Protein AF-A0A075WDD3-F1 (afdb_monomer)

Mean predicted aligned error: 6.05 Å

pLDDT: mean 81.34, std 14.42, range [33.12, 97.12]

Foldseek 3Di:
DDDADAQDCVDVLSVVLLVVLVVCVDPVNLVVCVVVVNPPSVVVSLVVNLVSVCVSVVHDSVVSVVSCVPPRVVCSNPDPPVPD

Organism: NCBI:txid1344584

Sequence (84 aa):
MRLPVIADLRVQKFKTLKKAVKKLEKDGIKEALARNGIKPVDKAVIMLKILLVSLFFRLELSYFVEELKRDKLENFLIYPEFLI

Solvent-accessible surface area (backbone atoms only — not comparable to full-atom values): 5123 Å² total; per-residue (Å²): 135,82,82,82,84,81,87,50,73,90,41,67,72,46,46,52,50,53,56,55,50,55,54,53,72,36,63,71,49,44,49,51,37,47,76,72,67,43,73,63,42,70,58,52,42,52,52,50,43,53,51,54,51,21,59,74,72,70,44,58,62,70,60,43,58,58,48,41,76,37,74,77,43,36,54,69,76,72,52,91,67,87,73,124

Structure (mmCIF, N/CA/C/O backbone):
data_AF-A0A075WDD3-F1
#
_entry.id   AF-A0A075WDD3-F1
#
loop_
_atom_site.group_PDB
_atom_site.id
_atom_site.type_symbol
_atom_site.label_atom_id
_atom_site.label_alt_id
_atom_site.label_comp_id
_atom_site.label_asym_id
_atom_site.label_entity_id
_atom_site.label_seq_id
_atom_site.pdbx_PDB_ins_code
_atom_site.Cartn_x
_atom_site.Cartn_y
_atom_site.Cartn_z
_atom_site.occupancy
_atom_site.B_iso_or_equiv
_atom_site.auth_seq_id
_atom_site.auth_comp_id
_atom_site.auth_asym_id
_atom_site.auth_atom_id
_atom_site.pdbx_PDB_model_num
ATOM 1 N N . MET A 1 1 ? 5.354 -12.200 -22.700 1.00 61.09 1 MET A N 1
ATOM 2 C CA . MET A 1 1 ? 5.828 -11.991 -21.313 1.00 61.09 1 MET A CA 1
ATOM 3 C C . MET A 1 1 ? 5.739 -10.507 -20.998 1.00 61.09 1 MET A C 1
ATOM 5 O O . MET A 1 1 ? 6.220 -9.718 -21.802 1.00 61.09 1 MET A O 1
ATOM 9 N N . ARG A 1 2 ? 5.082 -10.118 -19.898 1.00 69.44 2 ARG A N 1
ATOM 10 C CA . ARG A 1 2 ? 5.079 -8.723 -19.426 1.00 69.44 2 ARG A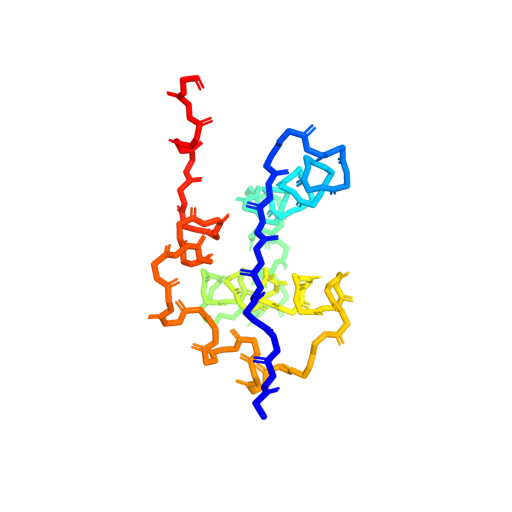 CA 1
ATOM 11 C C . ARG A 1 2 ? 6.355 -8.478 -18.611 1.00 69.44 2 ARG A C 1
ATOM 13 O O . ARG A 1 2 ? 6.831 -9.389 -17.935 1.00 69.44 2 ARG A O 1
ATOM 20 N N . LEU A 1 3 ? 6.946 -7.292 -18.751 1.00 74.50 3 LEU A N 1
ATOM 21 C CA . LEU A 1 3 ? 8.178 -6.934 -18.044 1.00 74.50 3 LEU A CA 1
ATOM 22 C C . LEU A 1 3 ? 7.892 -6.780 -16.541 1.00 74.50 3 LEU A C 1
ATOM 24 O O . LEU A 1 3 ? 6.883 -6.159 -16.190 1.00 74.50 3 LEU A O 1
ATOM 28 N N . PRO A 1 4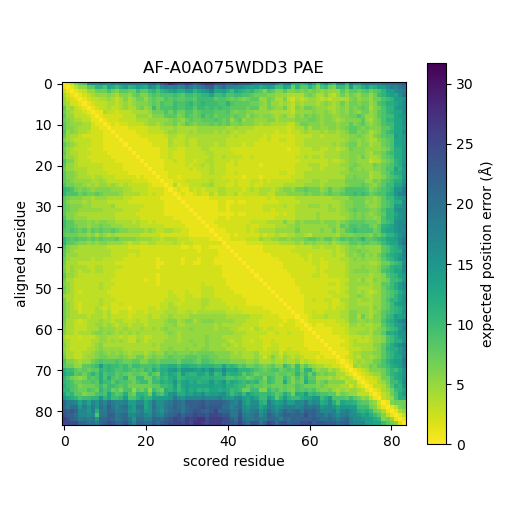 ? 8.763 -7.311 -15.663 1.00 76.25 4 PRO A N 1
ATOM 29 C CA . PRO A 1 4 ? 8.556 -7.227 -14.225 1.00 76.25 4 PRO A CA 1
ATOM 30 C C . PRO A 1 4 ? 8.614 -5.776 -13.751 1.00 76.25 4 PRO A C 1
ATOM 32 O O . PRO A 1 4 ? 9.398 -4.964 -14.256 1.00 76.25 4 PRO A O 1
ATOM 35 N N . VAL A 1 5 ? 7.809 -5.456 -12.744 1.00 77.75 5 VAL A N 1
ATOM 36 C CA . VAL A 1 5 ? 7.804 -4.123 -12.138 1.00 77.75 5 VAL A CA 1
ATOM 37 C C . VAL A 1 5 ? 8.986 -3.998 -11.185 1.00 77.75 5 VAL A C 1
ATOM 39 O O . VAL A 1 5 ? 9.123 -4.763 -10.232 1.00 77.75 5 VAL A O 1
ATOM 42 N N . ILE A 1 6 ? 9.844 -3.005 -11.422 1.00 75.44 6 ILE A N 1
ATOM 43 C CA . ILE A 1 6 ? 10.996 -2.712 -10.565 1.00 75.44 6 ILE A CA 1
ATOM 44 C C . ILE A 1 6 ? 10.810 -1.319 -9.962 1.00 75.44 6 ILE A C 1
ATOM 46 O O . ILE A 1 6 ? 10.793 -0.317 -10.678 1.00 75.44 6 ILE A O 1
ATOM 50 N N . ALA A 1 7 ? 10.671 -1.259 -8.637 1.00 74.12 7 ALA A N 1
ATOM 51 C CA . ALA A 1 7 ? 10.650 -0.011 -7.884 1.00 74.12 7 ALA A CA 1
ATOM 52 C C . ALA A 1 7 ? 12.058 0.315 -7.363 1.00 74.12 7 ALA A C 1
ATOM 54 O O . ALA A 1 7 ? 12.713 -0.536 -6.767 1.00 74.12 7 ALA A O 1
ATOM 55 N N . ASP A 1 8 ? 12.514 1.555 -7.561 1.00 78.31 8 ASP A N 1
ATOM 56 C CA . ASP A 1 8 ? 13.836 2.012 -7.118 1.00 78.31 8 ASP A CA 1
ATOM 57 C C . ASP A 1 8 ? 13.744 3.339 -6.353 1.00 78.31 8 ASP A C 1
ATOM 59 O O . ASP A 1 8 ? 13.581 4.414 -6.926 1.00 78.31 8 ASP A O 1
ATOM 63 N N . LEU A 1 9 ? 13.898 3.301 -5.032 1.00 73.88 9 LEU A N 1
ATOM 64 C CA . LEU A 1 9 ? 13.802 4.506 -4.205 1.00 73.88 9 LEU A CA 1
ATOM 65 C C . LEU A 1 9 ? 14.896 5.546 -4.483 1.00 73.88 9 LEU A C 1
ATOM 67 O O . LEU A 1 9 ? 14.765 6.672 -4.009 1.00 73.88 9 LEU A O 1
ATOM 71 N N . ARG A 1 10 ? 15.936 5.237 -5.266 1.00 81.69 10 ARG A N 1
ATOM 72 C CA . ARG A 1 10 ? 16.905 6.235 -5.750 1.00 81.69 10 ARG A CA 1
ATOM 73 C C . ARG A 1 10 ? 16.267 7.188 -6.762 1.00 81.69 10 ARG A C 1
ATOM 75 O O . ARG A 1 10 ? 16.651 8.354 -6.826 1.00 81.69 10 ARG A O 1
ATOM 82 N N . VAL A 1 11 ? 15.230 6.746 -7.475 1.00 84.25 11 VAL A N 1
ATOM 83 C CA . VAL A 1 11 ? 14.494 7.559 -8.448 1.00 84.25 11 VAL A CA 1
ATOM 84 C C . VAL A 1 11 ? 13.435 8.411 -7.745 1.00 84.25 11 VAL A C 1
ATOM 86 O O . VAL A 1 11 ? 12.588 7.925 -6.990 1.00 84.25 11 VAL A O 1
ATOM 89 N N . GLN A 1 12 ? 13.428 9.711 -8.045 1.00 85.75 12 GLN A N 1
ATOM 90 C CA . GLN A 1 12 ? 12.551 10.695 -7.402 1.00 85.75 12 GLN A CA 1
ATOM 91 C C . GLN A 1 12 ? 11.056 10.356 -7.526 1.00 85.75 12 GLN A C 1
ATOM 93 O O . GLN A 1 12 ? 10.305 10.511 -6.563 1.00 85.75 12 GLN A O 1
ATOM 98 N N . LYS A 1 13 ? 10.629 9.831 -8.682 1.00 86.88 13 LYS A N 1
ATOM 99 C CA . LYS A 1 13 ? 9.239 9.423 -8.937 1.00 86.88 13 LYS A CA 1
ATOM 100 C C . LYS A 1 13 ? 8.753 8.407 -7.888 1.00 86.88 13 LYS A C 1
ATOM 102 O O . LYS A 1 13 ? 7.661 8.560 -7.340 1.00 86.88 13 LYS A O 1
ATOM 107 N N . PHE A 1 14 ? 9.580 7.411 -7.557 1.00 85.38 14 PHE A N 1
ATOM 108 C CA . PHE A 1 14 ? 9.252 6.377 -6.569 1.00 85.38 14 PHE A CA 1
ATOM 109 C C . PHE A 1 14 ? 9.297 6.909 -5.130 1.00 85.38 14 PHE A C 1
ATOM 111 O O . PHE A 1 14 ? 8.459 6.520 -4.314 1.00 85.38 14 PHE A O 1
ATOM 118 N N . LYS A 1 15 ? 10.174 7.880 -4.828 1.00 86.75 15 LYS A N 1
ATOM 119 C CA . LYS A 1 15 ? 10.134 8.611 -3.545 1.00 86.75 15 LYS A CA 1
ATOM 120 C C . LYS A 1 15 ? 8.801 9.342 -3.353 1.00 86.75 15 LYS A C 1
ATOM 122 O O . LYS A 1 15 ? 8.230 9.299 -2.263 1.00 86.75 15 LYS A O 1
ATOM 127 N N . THR A 1 16 ? 8.290 9.997 -4.396 1.00 89.56 16 THR A N 1
ATOM 128 C CA . THR A 1 16 ? 6.991 10.689 -4.352 1.00 89.56 16 THR A CA 1
ATOM 129 C C . THR A 1 16 ? 5.843 9.708 -4.142 1.00 89.56 16 THR A C 1
ATOM 131 O O . THR A 1 16 ? 4.995 9.943 -3.280 1.00 89.56 16 THR A O 1
ATOM 134 N N . LEU A 1 17 ? 5.850 8.578 -4.856 1.00 88.44 17 LEU A N 1
ATOM 135 C CA . LEU A 1 17 ? 4.851 7.524 -4.678 1.00 88.44 17 LEU A CA 1
ATOM 136 C C . LEU A 1 17 ? 4.836 6.992 -3.237 1.00 88.44 17 LEU A C 1
ATOM 138 O O . LEU A 1 17 ? 3.771 6.936 -2.629 1.00 88.44 17 LEU A O 1
ATOM 142 N N . LYS A 1 18 ? 6.007 6.704 -2.651 1.00 86.12 18 LYS A N 1
ATOM 143 C CA . LYS A 1 18 ? 6.125 6.272 -1.246 1.00 86.12 18 LYS A CA 1
ATOM 144 C C . LYS A 1 18 ? 5.477 7.278 -0.289 1.00 86.12 18 LYS A C 1
ATOM 146 O O . LYS A 1 18 ? 4.726 6.888 0.602 1.00 86.12 18 LYS A O 1
ATOM 151 N N . LYS A 1 19 ? 5.724 8.580 -0.481 1.00 88.44 19 LYS A N 1
ATOM 152 C CA . LYS A 1 19 ? 5.107 9.637 0.341 1.00 88.44 19 LYS A CA 1
ATOM 153 C C . LYS A 1 19 ? 3.584 9.672 0.193 1.00 88.44 19 LYS A C 1
ATOM 155 O O . LYS A 1 19 ? 2.893 9.877 1.187 1.00 88.44 19 LYS A O 1
ATOM 160 N N . ALA A 1 20 ? 3.062 9.481 -1.019 1.00 89.00 20 ALA A N 1
ATOM 161 C CA . ALA A 1 20 ? 1.621 9.459 -1.272 1.00 89.00 20 ALA A CA 1
ATOM 162 C C . ALA A 1 20 ? 0.946 8.240 -0.623 1.00 89.00 20 ALA A C 1
ATOM 164 O O . ALA A 1 20 ? -0.042 8.396 0.087 1.00 89.00 20 ALA A O 1
ATOM 165 N N . VAL A 1 21 ? 1.533 7.052 -0.784 1.00 89.44 21 VAL A N 1
ATOM 166 C CA . VAL A 1 21 ? 1.052 5.795 -0.188 1.00 89.44 21 VAL A CA 1
ATOM 167 C C . VAL A 1 21 ? 1.044 5.877 1.343 1.00 89.44 21 VAL A C 1
ATOM 169 O O . VAL A 1 21 ? 0.039 5.531 1.958 1.00 89.44 21 VAL A O 1
ATOM 172 N N . LYS A 1 22 ? 2.102 6.419 1.967 1.00 87.56 22 LYS A N 1
ATOM 173 C CA . LYS A 1 22 ? 2.156 6.622 3.429 1.00 87.56 22 LYS A CA 1
ATOM 174 C C . LYS A 1 22 ? 1.087 7.583 3.953 1.00 87.56 22 LYS A C 1
ATOM 176 O O . LYS A 1 22 ? 0.623 7.429 5.076 1.00 87.56 22 LYS A O 1
ATOM 181 N N . LYS A 1 23 ? 0.658 8.580 3.166 1.00 90.12 23 LYS A N 1
ATOM 182 C CA . LYS A 1 23 ? -0.422 9.483 3.602 1.00 90.12 23 LYS A CA 1
ATOM 183 C C . LYS A 1 23 ? -1.734 8.737 3.849 1.00 90.12 23 LYS A C 1
ATOM 185 O O . LYS A 1 23 ? -2.481 9.176 4.715 1.00 90.12 23 LYS A O 1
ATOM 190 N N . LEU A 1 24 ? -1.987 7.633 3.141 1.00 88.75 24 LEU A N 1
ATOM 191 C CA . LEU A 1 24 ? -3.200 6.821 3.301 1.00 88.75 24 LEU A CA 1
ATOM 192 C C . LEU A 1 24 ? -3.257 6.082 4.645 1.00 88.75 24 LEU A C 1
ATOM 194 O O . LEU A 1 24 ? -4.330 5.667 5.066 1.00 88.75 24 LEU A O 1
ATOM 198 N N . GLU A 1 25 ? -2.121 5.923 5.324 1.00 87.56 25 GLU A N 1
ATOM 199 C CA . GLU A 1 25 ? -2.045 5.258 6.628 1.00 87.56 25 GLU A CA 1
ATOM 200 C C . GLU A 1 25 ? -2.348 6.193 7.800 1.00 87.56 25 GLU A C 1
ATOM 202 O O . GLU A 1 25 ? -2.488 5.715 8.921 1.00 87.56 25 GLU A O 1
ATOM 207 N N . LYS A 1 26 ? -2.439 7.508 7.562 1.00 92.62 26 LYS A N 1
ATOM 208 C CA . LYS A 1 26 ? -2.694 8.486 8.623 1.00 92.62 26 LYS A CA 1
ATOM 209 C C . LYS A 1 26 ? -4.055 8.253 9.272 1.00 92.62 26 LYS A C 1
ATOM 211 O O . LYS A 1 26 ? -5.043 8.047 8.565 1.00 92.62 26 LYS A O 1
ATOM 216 N N . ASP A 1 27 ? -4.114 8.431 10.588 1.00 88.94 27 ASP A N 1
ATOM 217 C CA . ASP A 1 27 ? -5.337 8.237 11.374 1.00 88.94 27 ASP A CA 1
ATOM 218 C C . ASP A 1 27 ? -6.505 9.061 10.834 1.00 88.94 27 ASP A C 1
ATOM 220 O O . ASP A 1 27 ? -7.583 8.520 10.641 1.00 88.94 27 ASP A O 1
ATOM 224 N N . GLY A 1 28 ? -6.278 10.310 10.414 1.00 92.62 28 GLY A N 1
ATOM 225 C CA . GLY A 1 28 ? -7.333 11.124 9.799 1.00 92.62 28 GLY A CA 1
ATOM 226 C C . GLY A 1 28 ? -7.960 10.515 8.530 1.00 92.62 28 GLY A C 1
ATOM 227 O O . GLY A 1 28 ? -9.161 10.658 8.316 1.00 92.62 28 GLY A O 1
ATOM 228 N N . ILE A 1 29 ? -7.186 9.799 7.700 1.00 93.06 29 ILE A N 1
ATOM 229 C CA . ILE A 1 29 ? -7.724 9.073 6.532 1.00 93.06 29 ILE A CA 1
ATOM 230 C C . ILE A 1 29 ? -8.509 7.848 7.005 1.00 93.06 29 ILE A C 1
ATOM 232 O O . ILE A 1 29 ? -9.622 7.611 6.539 1.00 93.06 29 ILE A O 1
ATOM 236 N N . LYS A 1 30 ? -7.952 7.080 7.947 1.00 93.75 30 LYS A N 1
ATOM 237 C CA . LYS A 1 30 ? -8.600 5.888 8.510 1.00 93.75 30 LYS A CA 1
ATOM 238 C C . LYS A 1 30 ? -9.927 6.225 9.192 1.00 93.75 30 LYS A C 1
ATOM 240 O O . LYS A 1 30 ? -10.931 5.556 8.961 1.00 93.75 30 LYS A O 1
ATOM 245 N N . GLU A 1 31 ? -9.951 7.298 9.970 1.00 95.56 31 GLU A N 1
ATOM 246 C CA . GLU A 1 31 ? -11.149 7.844 10.595 1.00 95.56 31 GLU A CA 1
ATOM 247 C C . GLU A 1 31 ? -12.164 8.302 9.554 1.00 95.56 31 GLU A C 1
ATOM 249 O O . GLU A 1 31 ? -13.343 7.985 9.687 1.00 95.56 31 GLU A O 1
ATOM 254 N N . ALA A 1 32 ? -11.734 9.007 8.503 1.00 96.00 32 ALA A N 1
ATOM 255 C CA . ALA A 1 32 ? -12.632 9.414 7.427 1.00 96.00 32 ALA A CA 1
ATOM 256 C C . ALA A 1 32 ? -13.285 8.195 6.755 1.00 96.00 32 ALA A C 1
ATOM 258 O O . ALA A 1 32 ? -14.498 8.194 6.553 1.00 96.00 32 ALA A O 1
ATOM 259 N N . LEU A 1 33 ? -12.522 7.134 6.474 1.00 95.56 33 LEU A N 1
ATOM 260 C CA . LEU A 1 33 ? -13.063 5.877 5.944 1.00 95.56 33 LEU A CA 1
ATOM 261 C C . LEU A 1 33 ? -14.087 5.259 6.909 1.00 95.56 33 LEU A C 1
ATOM 263 O O . LEU A 1 33 ? -15.199 4.928 6.496 1.00 95.56 33 LEU A O 1
ATOM 267 N N . ALA A 1 34 ? -13.750 5.172 8.198 1.00 95.94 34 ALA A N 1
ATOM 268 C CA . ALA A 1 34 ? -14.629 4.611 9.222 1.00 95.94 34 ALA A CA 1
ATOM 269 C C . ALA A 1 34 ? -15.942 5.396 9.372 1.00 95.94 34 ALA A C 1
ATOM 271 O O . ALA A 1 34 ? -17.014 4.792 9.444 1.00 95.94 34 ALA A 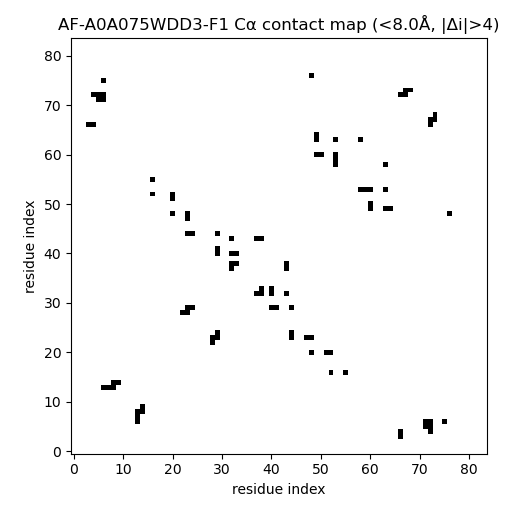O 1
ATOM 272 N N . ARG A 1 35 ? -15.860 6.734 9.396 1.00 97.12 35 ARG A N 1
ATOM 273 C CA . ARG A 1 35 ? -17.010 7.649 9.502 1.00 97.12 35 ARG A CA 1
ATOM 274 C C . ARG A 1 35 ? -17.937 7.540 8.294 1.00 97.12 35 ARG A C 1
ATOM 276 O O . ARG A 1 35 ? -19.144 7.652 8.456 1.00 97.12 35 ARG A O 1
ATOM 283 N N . ASN A 1 36 ? -17.389 7.261 7.113 1.00 96.75 36 ASN A N 1
ATOM 284 C CA . ASN A 1 36 ? -18.161 7.010 5.894 1.00 96.75 36 ASN A CA 1
ATOM 285 C C . ASN A 1 36 ? -18.645 5.550 5.769 1.00 96.75 36 ASN A C 1
ATOM 287 O O . ASN A 1 36 ? -19.091 5.135 4.704 1.00 96.75 36 ASN A O 1
ATOM 291 N N . GLY A 1 37 ? -18.546 4.747 6.834 1.00 96.31 37 GLY A N 1
ATOM 292 C CA . GLY A 1 37 ? -19.050 3.372 6.854 1.00 96.31 37 GLY A CA 1
ATOM 293 C C . GLY A 1 37 ? -18.176 2.351 6.120 1.00 96.31 37 GLY A C 1
ATOM 294 O O . GLY A 1 37 ? -18.557 1.185 6.030 1.00 96.31 37 GLY A O 1
ATOM 295 N N . ILE A 1 38 ? -16.991 2.736 5.635 1.00 96.00 38 ILE A N 1
ATOM 296 C CA . ILE A 1 38 ? -16.083 1.826 4.933 1.00 96.00 38 ILE A CA 1
ATOM 297 C C . ILE A 1 38 ? -15.362 0.958 5.964 1.00 96.00 38 ILE A C 1
ATOM 299 O O . ILE A 1 38 ? -14.483 1.416 6.698 1.00 96.00 38 ILE A O 1
ATOM 303 N N . LYS A 1 39 ? -15.739 -0.321 6.015 1.00 92.31 39 LYS A N 1
ATOM 304 C CA . LYS A 1 39 ? -15.169 -1.318 6.923 1.00 92.31 39 LYS A CA 1
ATOM 305 C C . LYS A 1 39 ? -14.929 -2.643 6.186 1.00 92.31 39 LYS A C 1
ATOM 307 O O . LYS A 1 39 ? -15.734 -3.010 5.334 1.00 92.31 39 LYS A O 1
ATOM 312 N N . PRO A 1 40 ? -13.867 -3.391 6.530 1.00 94.00 40 PRO A N 1
ATOM 313 C CA . PRO A 1 40 ? -12.836 -3.043 7.511 1.00 94.00 40 PRO A CA 1
ATOM 314 C C . PRO A 1 40 ? -11.834 -2.012 6.957 1.00 94.00 40 PRO A C 1
ATOM 316 O O . PRO A 1 40 ? -11.359 -2.131 5.827 1.00 94.00 40 PRO A O 1
ATOM 319 N N . VAL A 1 41 ? -11.506 -1.005 7.775 1.00 93.44 41 VAL A N 1
ATOM 320 C CA . VAL A 1 41 ? -10.710 0.174 7.379 1.00 93.44 41 VAL A CA 1
ATOM 321 C C . VAL A 1 41 ? -9.325 -0.216 6.870 1.00 93.44 41 VAL A C 1
ATOM 323 O O . VAL A 1 41 ? -8.898 0.275 5.828 1.00 93.44 41 VAL A O 1
ATOM 326 N N . ASP A 1 42 ? -8.643 -1.143 7.544 1.00 87.69 42 ASP A N 1
ATOM 327 C CA . ASP A 1 42 ? -7.290 -1.542 7.145 1.00 87.69 42 ASP A CA 1
ATOM 328 C C . ASP A 1 42 ? -7.266 -2.213 5.765 1.00 87.69 42 ASP A C 1
ATOM 330 O O . ASP A 1 42 ? -6.376 -1.932 4.961 1.00 87.69 42 ASP A O 1
ATOM 334 N N . LYS A 1 43 ? -8.288 -3.016 5.424 1.00 88.19 43 LYS A N 1
ATOM 335 C CA . LYS A 1 43 ? -8.404 -3.578 4.066 1.00 88.19 43 LYS A CA 1
ATOM 336 C C . LYS A 1 43 ? -8.649 -2.483 3.035 1.00 88.19 43 LYS A C 1
ATOM 338 O O . LYS A 1 43 ? -8.032 -2.512 1.975 1.00 88.19 43 LYS A O 1
ATOM 343 N N . ALA A 1 44 ? -9.499 -1.504 3.342 1.00 91.56 44 ALA A N 1
ATOM 344 C CA . ALA A 1 44 ? -9.756 -0.386 2.438 1.00 91.56 44 ALA A CA 1
ATOM 345 C C . ALA A 1 44 ? -8.487 0.440 2.175 1.00 91.56 44 ALA A C 1
ATOM 347 O O . ALA A 1 44 ? -8.196 0.771 1.026 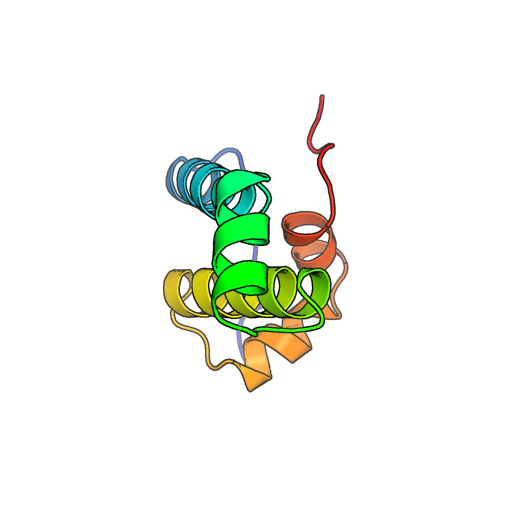1.00 91.56 44 ALA A O 1
ATOM 348 N N . VAL A 1 45 ? -7.680 0.702 3.209 1.00 90.69 45 VAL A N 1
ATOM 349 C CA . VAL A 1 45 ? -6.374 1.362 3.058 1.00 90.69 45 VAL A CA 1
ATOM 350 C C . VAL A 1 45 ? -5.455 0.545 2.150 1.00 90.69 45 VAL A C 1
ATOM 352 O O . VAL A 1 45 ? -4.877 1.107 1.221 1.00 90.69 45 VAL A O 1
AT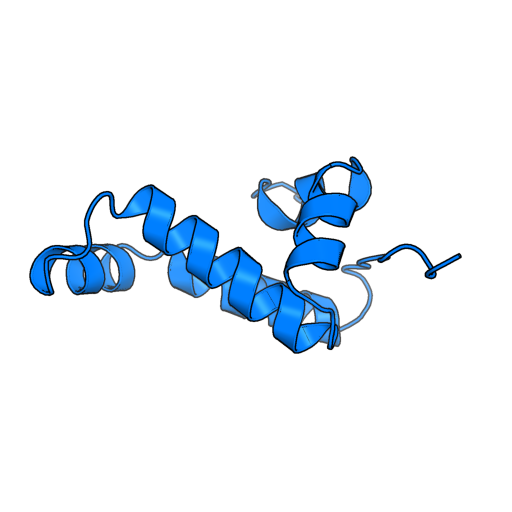OM 355 N N . ILE A 1 46 ? -5.346 -0.772 2.355 1.00 88.00 46 ILE A N 1
ATOM 356 C CA . ILE A 1 46 ? -4.539 -1.651 1.491 1.00 88.00 46 ILE A CA 1
ATOM 357 C C . ILE A 1 46 ? -5.021 -1.578 0.035 1.00 88.00 46 ILE A C 1
ATOM 359 O O . ILE A 1 46 ? -4.211 -1.362 -0.866 1.00 88.00 46 ILE A O 1
ATOM 363 N N . MET A 1 47 ? -6.330 -1.679 -0.208 1.00 88.31 47 MET A N 1
ATOM 364 C CA . MET A 1 47 ? -6.901 -1.605 -1.558 1.00 88.31 47 MET A CA 1
ATOM 365 C C . MET A 1 47 ? -6.626 -0.255 -2.233 1.00 88.31 47 MET A C 1
ATOM 367 O O . MET A 1 47 ? -6.277 -0.220 -3.412 1.00 88.31 47 MET A O 1
ATOM 371 N N . LEU A 1 48 ? -6.704 0.855 -1.492 1.00 90.69 48 LEU A N 1
ATOM 372 C CA . LEU A 1 48 ? -6.370 2.185 -2.008 1.00 90.69 48 LEU A CA 1
ATOM 373 C C . LEU A 1 48 ? -4.892 2.307 -2.385 1.00 90.69 48 LEU A C 1
ATOM 375 O O . LEU A 1 48 ? -4.572 2.898 -3.417 1.00 90.69 48 LEU A O 1
ATOM 379 N N . LYS A 1 49 ? -3.985 1.726 -1.592 1.00 89.62 49 LYS A N 1
ATOM 380 C CA . LYS A 1 49 ? -2.557 1.679 -1.934 1.00 89.62 49 LYS A CA 1
ATOM 381 C C . LYS A 1 49 ? -2.320 0.882 -3.217 1.00 89.62 49 LYS A C 1
ATOM 383 O O . LYS A 1 49 ? -1.604 1.359 -4.093 1.00 89.62 49 LYS A O 1
ATOM 388 N N . ILE A 1 50 ? -2.946 -0.290 -3.344 1.00 87.00 50 ILE A N 1
ATOM 389 C CA . ILE A 1 50 ? -2.858 -1.145 -4.538 1.00 87.00 50 ILE A CA 1
ATOM 390 C C . ILE A 1 50 ? -3.342 -0.379 -5.773 1.00 87.00 50 ILE A C 1
ATOM 392 O O . ILE A 1 50 ? -2.630 -0.304 -6.776 1.00 87.00 50 ILE A O 1
ATOM 396 N N . LEU A 1 51 ? -4.512 0.257 -5.678 1.00 89.81 51 LEU A N 1
ATOM 397 C CA . LEU A 1 51 ? -5.076 1.061 -6.757 1.00 89.81 51 LEU A CA 1
ATOM 398 C C . LEU A 1 51 ? -4.138 2.207 -7.153 1.00 89.81 51 LEU A C 1
ATOM 400 O O . LEU A 1 51 ? -3.778 2.328 -8.322 1.00 89.81 51 LEU A O 1
ATOM 404 N N . LEU A 1 52 ? -3.680 3.008 -6.188 1.00 90.19 52 LEU A N 1
ATOM 405 C CA . LEU A 1 52 ? -2.797 4.148 -6.442 1.00 90.19 52 LEU A CA 1
ATOM 406 C C . LEU A 1 52 ? -1.499 3.730 -7.147 1.00 90.19 52 LEU A C 1
ATOM 408 O O . LEU A 1 52 ? -1.048 4.396 -8.080 1.00 90.19 52 LEU A O 1
ATOM 412 N N . VAL A 1 53 ? -0.898 2.625 -6.708 1.00 87.06 53 VAL A N 1
ATOM 413 C CA . VAL A 1 53 ? 0.363 2.134 -7.265 1.00 87.06 53 VAL A CA 1
ATOM 414 C C . VAL A 1 53 ? 0.145 1.545 -8.660 1.00 87.06 53 VAL A C 1
ATOM 416 O O . VAL A 1 53 ? 0.909 1.870 -9.569 1.00 87.06 53 VAL A O 1
ATOM 419 N N . SER A 1 54 ? -0.929 0.782 -8.880 1.00 87.75 54 SER A N 1
ATOM 420 C CA . SER A 1 54 ? -1.275 0.277 -10.217 1.00 87.75 54 SER A CA 1
ATOM 421 C C . SER A 1 54 ? -1.451 1.414 -11.235 1.00 87.75 54 SER A C 1
ATOM 423 O O . SER A 1 54 ? -0.855 1.375 -12.313 1.00 87.75 54 SER A O 1
ATOM 425 N N . LEU A 1 55 ? -2.151 2.492 -10.856 1.00 90.19 55 LEU A N 1
ATOM 426 C CA . LEU A 1 55 ? -2.345 3.681 -11.690 1.00 90.19 55 LEU A CA 1
ATOM 427 C C . LEU A 1 55 ? -1.020 4.383 -11.997 1.00 90.19 55 LEU A C 1
ATOM 429 O O . LEU A 1 55 ? -0.770 4.795 -13.130 1.00 90.19 55 LEU A O 1
ATOM 433 N N . PHE A 1 56 ? -0.138 4.488 -11.004 1.00 88.00 56 PHE A N 1
ATOM 434 C CA . PHE A 1 56 ? 1.165 5.127 -11.164 1.00 88.00 56 PHE A CA 1
ATOM 435 C C . PHE A 1 56 ? 2.069 4.411 -12.178 1.00 88.00 56 PHE A C 1
ATOM 437 O O . PHE A 1 56 ? 2.805 5.066 -12.930 1.00 88.00 56 PHE A O 1
ATOM 444 N N . PHE A 1 57 ? 2.025 3.077 -12.187 1.00 83.75 57 PHE A N 1
ATOM 445 C CA . PHE A 1 57 ? 2.743 2.245 -13.151 1.00 83.75 57 PHE A CA 1
ATOM 446 C C . PHE A 1 57 ? 1.962 2.010 -14.451 1.00 83.75 57 PHE A C 1
ATOM 448 O O . PHE A 1 57 ? 2.522 1.441 -15.384 1.00 83.75 57 PHE A O 1
ATOM 455 N N . ARG A 1 58 ? 0.709 2.485 -14.538 1.00 88.94 58 ARG A N 1
ATOM 456 C CA . ARG A 1 58 ? -0.217 2.245 -15.658 1.00 88.94 58 ARG A CA 1
ATOM 457 C C . ARG A 1 58 ? -0.413 0.753 -15.933 1.00 88.94 58 ARG A C 1
ATOM 459 O O . ARG A 1 58 ? -0.380 0.311 -17.078 1.00 88.94 58 ARG A O 1
ATOM 466 N N . LEU A 1 59 ? -0.577 -0.016 -14.864 1.00 85.31 59 LEU A N 1
ATOM 467 C CA . LEU A 1 59 ? -0.763 -1.458 -14.921 1.00 85.31 59 LEU A CA 1
ATOM 468 C C . LEU A 1 59 ? -2.227 -1.810 -14.712 1.00 85.31 59 LEU A C 1
ATOM 470 O O . LEU A 1 59 ? -2.923 -1.192 -13.908 1.00 85.31 59 LEU A O 1
ATOM 474 N N . GLU A 1 60 ? -2.664 -2.860 -15.398 1.00 88.44 60 GLU A N 1
ATOM 475 C CA . GLU A 1 60 ? -3.912 -3.536 -15.063 1.00 88.44 60 GLU A CA 1
ATOM 476 C C . GLU A 1 60 ? -3.849 -4.053 -13.620 1.00 88.44 60 GLU A C 1
ATOM 478 O O . GLU A 1 60 ? -2.832 -4.602 -13.190 1.00 88.44 60 GLU A O 1
ATOM 483 N N . LEU A 1 61 ? -4.947 -3.901 -12.873 1.00 83.50 61 LEU A N 1
ATOM 484 C CA . LEU A 1 61 ? -5.022 -4.313 -11.468 1.00 83.50 61 LEU A CA 1
ATOM 485 C C . LEU A 1 61 ? -4.737 -5.805 -11.279 1.00 83.50 61 LEU A C 1
ATOM 487 O O . LEU A 1 61 ? -4.025 -6.168 -10.350 1.00 83.50 61 LEU A O 1
ATOM 491 N N . SER A 1 62 ? -5.257 -6.655 -12.168 1.00 86.94 62 SER A N 1
ATOM 492 C CA . SER A 1 62 ? -5.014 -8.102 -12.152 1.00 86.94 62 SER A CA 1
ATOM 493 C C . SER A 1 62 ? -3.521 -8.416 -12.231 1.00 86.94 62 SER A C 1
ATOM 495 O O . SER A 1 62 ? -2.990 -9.119 -11.377 1.00 86.94 62 SER A O 1
ATOM 497 N N . TYR A 1 63 ? -2.828 -7.807 -13.191 1.00 85.50 63 TYR A N 1
ATOM 498 C CA . TYR A 1 63 ? -1.385 -7.957 -13.350 1.00 85.50 63 TYR A CA 1
ATOM 499 C C . TYR A 1 63 ? -0.605 -7.393 -12.166 1.00 85.50 63 TYR A C 1
ATOM 501 O O . TYR A 1 63 ? 0.356 -7.997 -11.707 1.00 85.50 63 TYR A O 1
ATOM 509 N N . PHE A 1 64 ? -1.022 -6.247 -11.631 1.00 83.88 64 PHE A N 1
ATOM 510 C CA . PHE A 1 64 ? -0.370 -5.677 -10.460 1.00 83.88 64 PHE A CA 1
ATOM 511 C C . PHE A 1 64 ? -0.502 -6.591 -9.231 1.00 83.88 64 PHE A C 1
ATOM 513 O O . PHE A 1 64 ? 0.468 -6.776 -8.504 1.00 83.88 64 PHE A O 1
ATOM 520 N N . VAL A 1 65 ? -1.668 -7.210 -9.021 1.00 82.94 65 VAL A N 1
ATOM 521 C CA . VAL A 1 65 ? -1.881 -8.192 -7.944 1.00 82.94 65 VAL A CA 1
ATOM 522 C C . VAL A 1 65 ? -1.028 -9.448 -8.145 1.00 82.94 65 VAL A C 1
ATOM 524 O O . VAL A 1 65 ? -0.534 -10.007 -7.168 1.00 82.94 65 VAL A O 1
ATOM 527 N N . GLU A 1 66 ? -0.813 -9.886 -9.385 1.00 84.56 66 GLU A N 1
ATOM 528 C CA . GLU A 1 66 ? 0.141 -10.960 -9.688 1.00 84.56 66 GLU A CA 1
ATOM 529 C C . GLU A 1 66 ? 1.583 -10.551 -9.364 1.00 84.56 66 GLU A C 1
ATOM 531 O O . G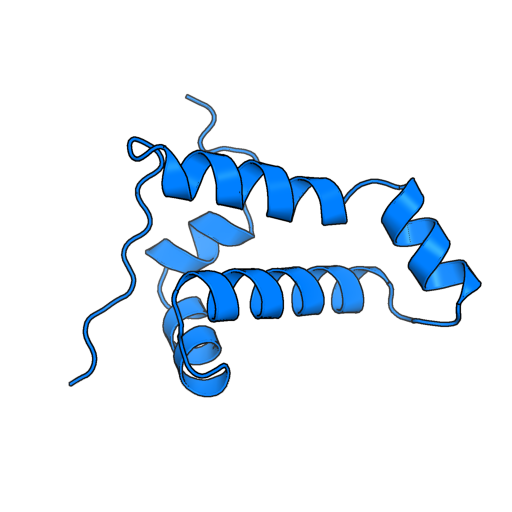LU A 1 66 ? 2.309 -11.314 -8.730 1.00 84.56 66 GLU A O 1
ATOM 536 N N . GLU A 1 67 ? 1.984 -9.332 -9.728 1.00 80.69 67 GLU A N 1
ATOM 537 C CA . GLU A 1 67 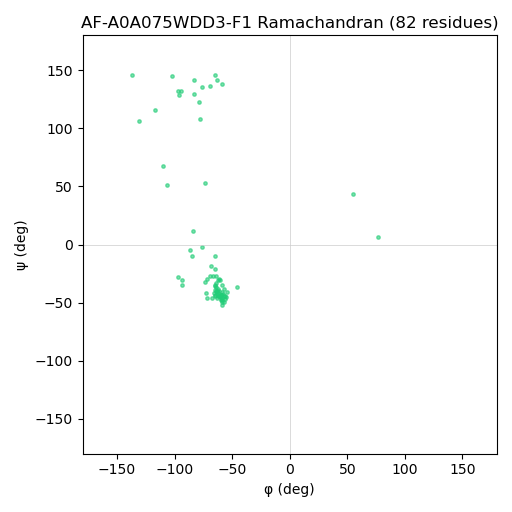? 3.317 -8.800 -9.434 1.00 80.69 67 GLU A CA 1
ATOM 538 C C . GLU A 1 67 ? 3.554 -8.587 -7.933 1.00 80.69 67 GLU A C 1
ATOM 540 O O . GLU A 1 67 ? 4.690 -8.699 -7.478 1.00 80.69 67 GLU A O 1
ATOM 545 N N . LEU A 1 68 ? 2.505 -8.342 -7.140 1.00 77.44 68 LEU A N 1
ATOM 546 C CA . LEU A 1 68 ? 2.614 -8.261 -5.680 1.00 77.44 68 LEU A CA 1
ATOM 547 C C . LEU A 1 68 ? 3.010 -9.573 -5.019 1.00 77.44 68 LEU A C 1
ATOM 549 O O . LEU A 1 68 ? 3.543 -9.535 -3.922 1.00 77.44 68 LEU A O 1
ATOM 553 N N . LYS A 1 69 ? 2.806 -10.712 -5.681 1.00 77.44 69 LYS A N 1
ATOM 554 C CA . LYS A 1 69 ? 3.288 -12.009 -5.188 1.00 77.44 69 LYS A CA 1
ATOM 555 C C . LYS A 1 69 ? 4.797 -12.191 -5.397 1.00 77.44 69 LYS A C 1
ATOM 557 O O . LYS A 1 69 ? 5.332 -13.239 -5.058 1.00 77.44 69 LYS A O 1
ATOM 562 N N . ARG A 1 70 ? 5.479 -11.219 -6.019 1.00 72.81 70 ARG A N 1
ATOM 563 C CA . ARG A 1 70 ? 6.938 -11.198 -6.167 1.00 72.81 70 ARG A CA 1
ATOM 564 C C . ARG A 1 70 ? 7.546 -10.347 -5.050 1.00 72.81 70 ARG A C 1
ATOM 566 O O . ARG A 1 70 ? 7.213 -9.166 -4.932 1.00 72.81 70 ARG A O 1
ATOM 573 N N . ASP A 1 71 ? 8.533 -10.893 -4.339 1.00 65.31 71 ASP A N 1
ATOM 574 C CA . ASP A 1 71 ? 9.181 -10.280 -3.164 1.00 65.31 71 ASP A CA 1
ATOM 575 C C . ASP A 1 71 ? 9.553 -8.794 -3.330 1.00 65.31 71 ASP A C 1
ATOM 577 O O . ASP A 1 71 ? 9.452 -7.995 -2.401 1.00 65.31 71 ASP A O 1
ATOM 581 N N . LYS A 1 72 ? 9.984 -8.372 -4.526 1.00 65.94 72 LYS A N 1
ATOM 582 C CA . LYS A 1 72 ? 10.438 -6.990 -4.775 1.00 65.94 72 LYS A CA 1
ATOM 583 C C . LYS A 1 72 ? 9.331 -5.944 -4.624 1.00 65.94 72 LYS A C 1
ATOM 585 O O . LYS A 1 72 ? 9.619 -4.821 -4.211 1.00 65.94 72 LYS A O 1
ATOM 590 N N . LEU A 1 73 ? 8.094 -6.280 -4.989 1.00 68.31 73 LEU A N 1
ATOM 591 C CA . LEU A 1 73 ? 6.975 -5.336 -5.001 1.00 68.31 73 LEU A CA 1
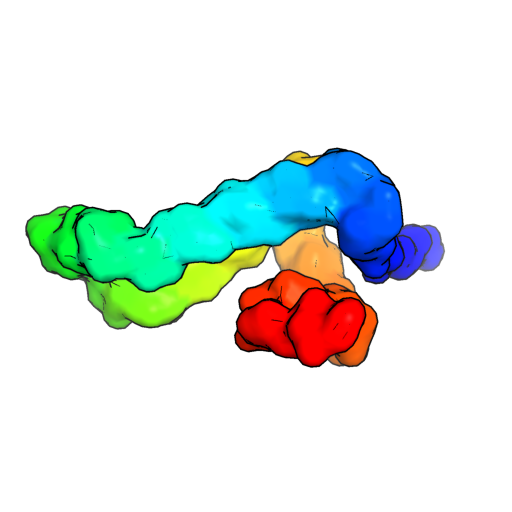ATOM 592 C C . LEU A 1 73 ? 6.180 -5.386 -3.694 1.00 68.31 73 LEU A C 1
ATOM 594 O O . LEU A 1 73 ? 5.748 -4.344 -3.203 1.00 68.31 73 LEU A O 1
ATOM 598 N N . GLU A 1 74 ? 6.067 -6.572 -3.095 1.00 64.50 74 GLU A N 1
ATOM 599 C CA . GLU A 1 74 ? 5.528 -6.752 -1.746 1.00 64.50 74 GLU A CA 1
ATOM 600 C C . GLU A 1 74 ? 6.309 -5.911 -0.728 1.00 64.50 74 GLU A C 1
ATOM 602 O O . GLU A 1 74 ? 5.731 -5.106 0.010 1.00 64.50 74 GLU A O 1
ATOM 607 N N . ASN A 1 75 ? 7.643 -5.970 -0.801 1.00 65.44 75 ASN A N 1
ATOM 608 C CA . ASN A 1 75 ? 8.518 -5.183 0.063 1.00 65.44 75 ASN 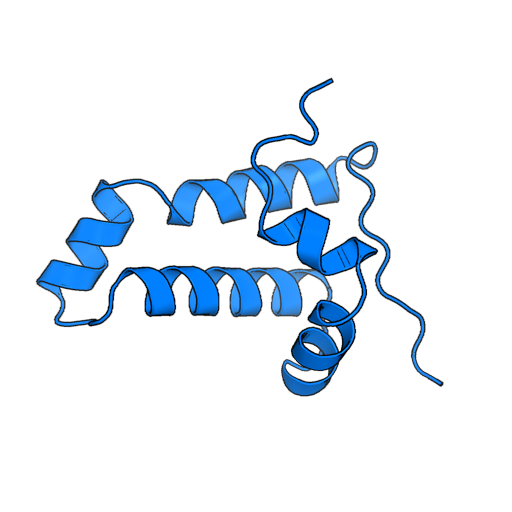A CA 1
ATOM 609 C C . ASN A 1 75 ? 8.328 -3.665 -0.102 1.00 65.44 75 ASN A C 1
ATOM 611 O O . ASN A 1 75 ? 8.484 -2.902 0.851 1.00 65.44 75 ASN A O 1
ATOM 615 N N . PHE A 1 76 ? 7.951 -3.207 -1.300 1.00 68.19 76 PHE A N 1
ATOM 616 C CA . PHE A 1 76 ? 7.676 -1.795 -1.570 1.00 68.19 76 PHE A CA 1
ATOM 617 C C . PHE A 1 76 ? 6.363 -1.307 -0.927 1.00 68.19 76 PHE A C 1
ATOM 619 O O . PHE A 1 76 ? 6.259 -0.126 -0.588 1.00 68.19 76 PHE A O 1
ATOM 626 N N . LEU A 1 77 ? 5.368 -2.189 -0.752 1.00 65.50 77 LEU A N 1
ATOM 627 C CA . LEU A 1 77 ? 4.056 -1.840 -0.190 1.00 65.50 77 LEU A CA 1
ATOM 628 C C . LEU A 1 77 ? 3.929 -2.056 1.322 1.00 65.50 77 LEU A C 1
ATOM 630 O O . LEU A 1 77 ? 3.137 -1.346 1.951 1.00 65.50 77 LEU A O 1
ATOM 634 N N . ILE A 1 78 ? 4.650 -3.033 1.879 1.00 60.38 78 ILE A N 1
ATOM 635 C CA . ILE A 1 78 ? 4.449 -3.511 3.256 1.00 60.38 78 ILE A CA 1
ATOM 636 C C . ILE A 1 78 ? 5.429 -2.880 4.259 1.00 60.38 78 ILE A C 1
ATOM 638 O O . ILE A 1 78 ? 5.059 -2.696 5.415 1.00 60.38 78 ILE A O 1
ATOM 642 N N . TYR A 1 79 ? 6.638 -2.468 3.854 1.00 52.66 79 TYR A N 1
ATOM 643 C CA . TYR A 1 79 ? 7.670 -2.090 4.830 1.00 52.66 79 TYR A CA 1
ATOM 644 C C . TYR A 1 79 ? 7.793 -0.577 5.115 1.00 52.66 79 TYR A C 1
ATOM 646 O O . TYR A 1 79 ? 7.976 0.235 4.195 1.00 52.66 79 TYR A O 1
ATOM 654 N N . PRO A 1 80 ? 7.838 -0.178 6.406 1.00 41.97 80 PRO A N 1
ATOM 655 C CA . PRO A 1 80 ? 8.372 1.113 6.844 1.00 41.97 80 PRO A CA 1
ATOM 656 C C . PRO A 1 80 ? 9.883 1.252 6.556 1.00 41.97 80 PRO A C 1
ATOM 658 O O . PRO A 1 80 ? 10.343 2.369 6.288 1.00 41.97 80 PRO A O 1
ATOM 661 N N . GLU A 1 81 ? 10.604 0.121 6.512 1.00 41.69 81 GLU A N 1
ATOM 662 C CA . GLU A 1 81 ? 12.067 -0.041 6.613 1.00 41.69 81 GLU A CA 1
ATOM 663 C C . GLU A 1 81 ? 12.833 -0.400 5.313 1.00 41.69 81 GLU A C 1
ATOM 665 O O . GLU A 1 81 ? 13.792 -1.162 5.314 1.00 41.69 81 GLU A O 1
ATOM 670 N N . PHE A 1 82 ? 12.630 0.348 4.228 1.00 40.22 82 PHE A N 1
ATOM 671 C CA . PHE A 1 82 ? 13.831 0.825 3.501 1.00 40.22 82 PHE A CA 1
ATOM 672 C C . PHE A 1 82 ? 14.487 1.960 4.328 1.00 40.22 82 PHE A C 1
ATOM 674 O O . PHE A 1 82 ? 14.603 3.090 3.855 1.00 40.22 82 PHE A O 1
ATOM 681 N N . LEU A 1 83 ? 14.746 1.659 5.608 1.00 36.25 83 LEU A N 1
ATOM 682 C CA . LEU A 1 83 ? 15.343 2.452 6.686 1.00 36.25 83 LEU A CA 1
ATOM 683 C C . LEU A 1 83 ? 16.726 1.846 6.961 1.00 36.25 83 LEU A C 1
ATOM 685 O O . LEU A 1 83 ? 16.942 1.219 7.990 1.00 36.25 83 LEU A O 1
ATOM 689 N N . ILE A 1 84 ? 17.622 1.996 5.989 1.00 33.12 84 ILE A N 1
ATOM 690 C CA . ILE A 1 84 ? 19.023 2.400 6.162 1.00 33.12 84 ILE A CA 1
ATOM 691 C C . ILE A 1 84 ? 19.292 3.364 5.004 1.00 33.12 84 ILE A C 1
ATOM 693 O O . ILE A 1 84 ? 18.824 3.060 3.879 1.00 33.12 84 ILE A O 1
#

Radius of gyration: 13.53 Å; Cα contacts (8 Å, |Δi|>4): 51; chains: 1; bounding box: 38×23×33 Å

Secondary structure (DSSP, 8-state):
-PPPP---TTSHHHHHHHHHHHHTTSHHHHHHHHHTT--SHHHHHHHHHHHHHHHHHT--HHHHHHHTTSHHHHHHHH-S----